Protein AF-A0A816Z1I0-F1 (afdb_monomer_lite)

Structure (mmCIF, N/CA/C/O backbone):
data_AF-A0A816Z1I0-F1
#
_entry.id   AF-A0A816Z1I0-F1
#
loop_
_atom_site.group_PDB
_atom_site.id
_atom_site.type_symbol
_atom_site.label_atom_id
_atom_site.label_alt_id
_atom_site.label_comp_id
_atom_site.label_asym_id
_atom_site.label_entity_id
_atom_site.label_seq_id
_atom_site.pdbx_PDB_ins_code
_atom_site.Cartn_x
_atom_site.Cartn_y
_atom_site.Cartn_z
_atom_site.occupancy
_atom_site.B_iso_or_equiv
_atom_site.auth_seq_id
_atom_site.auth_comp_id
_atom_site.auth_asym_id
_atom_site.auth_atom_id
_atom_site.pdbx_PDB_model_num
ATOM 1 N N . MET A 1 1 ? -0.146 -4.398 -38.525 1.00 37.84 1 MET A N 1
ATOM 2 C CA . MET A 1 1 ? -0.677 -3.177 -37.876 1.00 37.84 1 MET A CA 1
ATOM 3 C C . MET A 1 1 ? 0.081 -2.977 -36.572 1.00 37.84 1 MET A C 1
ATOM 5 O O . MET A 1 1 ? 0.429 -3.969 -35.947 1.00 37.84 1 MET A O 1
ATOM 9 N N . GLY A 1 2 ? 0.475 -1.737 -36.281 1.00 39.41 2 GLY A N 1
ATOM 10 C CA . GLY A 1 2 ? 1.645 -1.391 -35.467 1.00 39.41 2 GLY A CA 1
ATOM 11 C C . GLY A 1 2 ? 1.575 -1.777 -33.988 1.00 39.41 2 GLY A C 1
ATOM 12 O O . GLY A 1 2 ? 0.654 -1.400 -33.271 1.00 39.41 2 GLY A O 1
ATOM 13 N N . C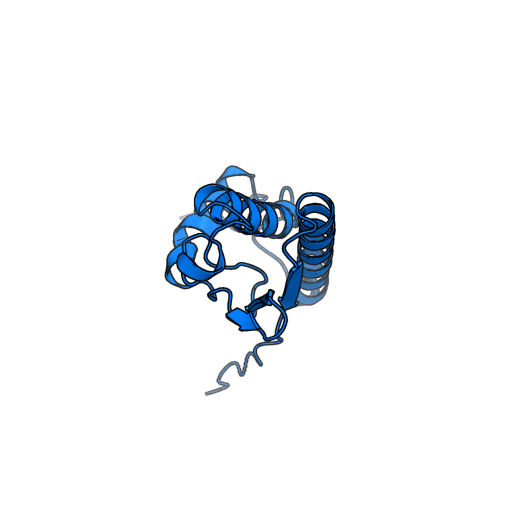YS A 1 3 ? 2.612 -2.487 -33.547 1.00 42.75 3 CYS A N 1
ATOM 14 C CA . CYS A 1 3 ? 2.907 -2.813 -32.158 1.00 42.75 3 CYS A CA 1
ATOM 15 C C . CYS A 1 3 ? 3.524 -1.573 -31.479 1.00 42.75 3 CYS A C 1
ATOM 17 O O . CYS A 1 3 ? 4.734 -1.375 -31.522 1.00 42.75 3 CYS A O 1
ATOM 19 N N . GLY A 1 4 ? 2.680 -0.676 -30.957 1.00 46.97 4 GLY A N 1
ATOM 20 C CA . GLY A 1 4 ? 3.095 0.629 -30.412 1.00 46.97 4 GLY A CA 1
ATOM 21 C C . GLY A 1 4 ? 3.014 0.772 -28.888 1.00 46.97 4 GLY A C 1
ATOM 22 O O . GLY A 1 4 ? 3.281 1.849 -28.370 1.00 46.97 4 GLY A O 1
ATOM 23 N N . VAL A 1 5 ? 2.636 -0.276 -28.152 1.00 55.06 5 VAL A N 1
ATOM 24 C CA . VAL A 1 5 ? 2.225 -0.146 -26.736 1.00 55.06 5 VAL A CA 1
ATOM 25 C C . VAL A 1 5 ? 3.399 -0.234 -25.743 1.00 55.06 5 VAL A C 1
ATOM 27 O O . VAL A 1 5 ? 3.252 0.077 -24.566 1.00 55.06 5 VAL A O 1
ATOM 30 N N . LEU A 1 6 ? 4.590 -0.641 -26.194 1.00 57.09 6 LEU A N 1
ATOM 31 C CA . LEU A 1 6 ? 5.701 -0.987 -25.294 1.00 57.09 6 LEU A CA 1
ATOM 32 C C . LEU A 1 6 ? 6.554 0.210 -24.839 1.00 57.09 6 LEU A C 1
ATOM 34 O O . LEU A 1 6 ? 7.246 0.103 -23.829 1.00 57.09 6 LEU A O 1
ATOM 38 N N . PHE A 1 7 ? 6.484 1.354 -25.526 1.00 65.12 7 PHE A N 1
ATOM 39 C CA . PHE A 1 7 ? 7.349 2.513 -25.245 1.00 65.12 7 PHE A CA 1
ATOM 40 C C . PHE A 1 7 ? 6.633 3.696 -24.587 1.00 65.12 7 PHE A C 1
ATOM 42 O O . PHE A 1 7 ? 7.278 4.683 -24.242 1.00 65.12 7 PHE A O 1
ATOM 4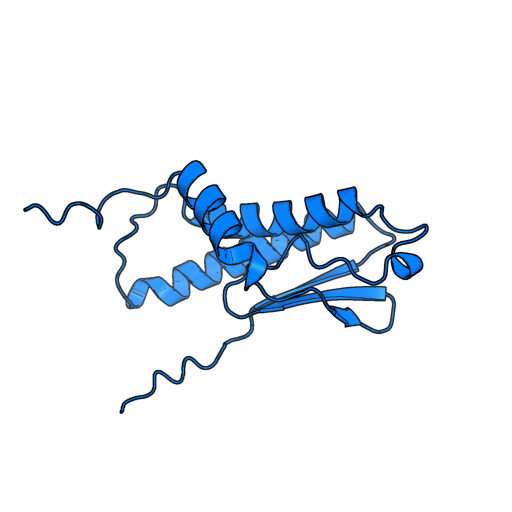9 N N . THR A 1 8 ? 5.316 3.622 -24.387 1.00 79.94 8 THR A N 1
ATOM 50 C CA . THR A 1 8 ? 4.587 4.677 -23.676 1.00 79.94 8 THR A CA 1
ATOM 51 C C . THR A 1 8 ? 4.890 4.600 -22.178 1.00 79.94 8 THR A C 1
ATOM 53 O O . THR A 1 8 ? 4.751 3.511 -21.605 1.00 79.94 8 THR A O 1
ATOM 56 N N . PRO A 1 9 ? 5.300 5.705 -21.531 1.00 85.12 9 PRO A N 1
ATOM 57 C CA . PRO A 1 9 ? 5.486 5.731 -20.089 1.00 85.12 9 PRO A CA 1
ATOM 58 C C . PRO A 1 9 ? 4.144 5.608 -19.360 1.00 85.12 9 PRO A C 1
ATOM 60 O O . PRO A 1 9 ? 3.107 5.997 -19.902 1.00 85.12 9 PRO A O 1
ATOM 63 N N . TYR A 1 10 ? 4.154 5.089 -18.132 1.00 85.19 10 TYR A N 1
ATOM 64 C CA . TYR A 1 10 ? 2.967 5.133 -17.278 1.00 85.19 10 TYR A CA 1
ATOM 65 C C . TYR A 1 10 ? 2.588 6.579 -16.966 1.00 85.19 10 TYR A C 1
ATOM 67 O O . TYR A 1 10 ? 3.429 7.390 -16.561 1.00 85.19 10 TYR A O 1
ATOM 75 N N . THR A 1 11 ? 1.302 6.879 -17.113 1.00 88.31 11 THR A N 1
ATOM 76 C CA . THR A 1 11 ? 0.679 8.087 -16.575 1.00 88.31 11 THR A CA 1
ATOM 77 C C . THR A 1 11 ? -0.007 7.781 -15.248 1.00 88.31 11 THR A C 1
ATOM 79 O O . THR A 1 11 ? -0.246 6.624 -14.907 1.00 88.31 11 THR A O 1
ATOM 82 N N . GLN A 1 12 ? -0.373 8.825 -14.506 1.00 88.38 12 GLN A N 1
ATOM 83 C CA . GLN A 1 12 ? -1.178 8.667 -13.296 1.00 88.38 12 GLN A CA 1
ATOM 84 C C . GLN A 1 12 ? -2.501 7.934 -13.582 1.00 88.38 12 GLN A C 1
ATOM 86 O O . GLN A 1 12 ? -2.846 6.991 -12.878 1.00 88.38 12 GLN A O 1
ATOM 91 N N . GLN A 1 13 ? -3.186 8.312 -14.667 1.00 89.06 13 GLN A N 1
ATOM 92 C CA . GLN A 1 13 ? -4.455 7.703 -15.071 1.00 89.06 13 GLN A CA 1
ATOM 93 C C . GLN A 1 13 ? -4.315 6.202 -15.353 1.00 89.06 13 GLN A C 1
ATOM 95 O O . GLN A 1 13 ? -5.230 5.434 -15.067 1.00 89.06 13 GLN A O 1
ATOM 100 N N . ASP A 1 14 ? -3.180 5.777 -15.910 1.00 86.25 14 ASP A N 1
ATOM 101 C CA . ASP A 1 14 ? -2.924 4.362 -16.183 1.00 86.25 14 ASP A CA 1
ATOM 102 C C . ASP A 1 14 ? -2.839 3.549 -14.898 1.00 86.25 14 ASP A C 1
ATOM 104 O O . ASP A 1 14 ? -3.461 2.495 -14.794 1.00 86.25 14 ASP A O 1
ATOM 108 N N . ILE A 1 15 ? -2.115 4.070 -13.909 1.00 85.12 15 ILE A N 1
ATOM 109 C CA . ILE A 1 15 ? -1.970 3.426 -12.606 1.00 85.12 15 ILE A CA 1
ATOM 110 C C . ILE A 1 15 ? -3.318 3.359 -11.883 1.00 85.12 15 ILE A C 1
ATOM 112 O O . ILE A 1 15 ? -3.682 2.300 -11.373 1.00 85.12 15 ILE A O 1
ATOM 116 N N . ASP A 1 16 ? -4.085 4.451 -11.887 1.00 87.31 16 ASP A N 1
ATOM 117 C CA . ASP A 1 16 ? -5.415 4.489 -11.270 1.00 87.31 16 ASP A CA 1
ATOM 118 C C . ASP A 1 16 ? -6.360 3.459 -11.916 1.00 87.31 16 ASP A C 1
ATOM 120 O O . ASP A 1 16 ? -7.056 2.714 -11.219 1.00 87.31 16 ASP A O 1
ATOM 124 N N . ASN A 1 17 ? -6.338 3.351 -13.249 1.00 86.81 17 ASN A N 1
ATOM 125 C CA . ASN A 1 17 ? -7.127 2.363 -13.987 1.00 86.81 17 ASN A CA 1
ATOM 126 C C . ASN A 1 17 ? -6.696 0.923 -13.672 1.00 86.81 17 ASN A C 1
ATOM 128 O O . ASN A 1 17 ? -7.545 0.044 -13.526 1.00 86.81 17 ASN A O 1
ATOM 132 N N . GLU A 1 18 ? -5.392 0.670 -13.566 1.00 84.06 18 GLU A N 1
ATOM 133 C CA . GLU A 1 18 ? -4.847 -0.652 -13.254 1.00 84.06 18 GLU A CA 1
ATOM 134 C C . GLU A 1 18 ? -5.204 -1.101 -11.834 1.00 84.06 18 GLU A C 1
ATOM 136 O O . GLU A 1 18 ? -5.676 -2.226 -11.647 1.00 84.06 18 GLU A O 1
ATOM 141 N N . ILE A 1 19 ? -5.068 -0.216 -10.842 1.00 82.50 19 ILE A N 1
ATOM 142 C CA . ILE A 1 19 ? -5.486 -0.485 -9.458 1.00 82.50 19 ILE A CA 1
ATOM 143 C C . ILE A 1 19 ? -6.989 -0.784 -9.417 1.00 82.50 19 ILE A C 1
ATOM 145 O O . ILE A 1 19 ? -7.404 -1.789 -8.830 1.00 82.50 19 ILE A O 1
ATOM 149 N N . ALA A 1 20 ? -7.813 0.038 -10.075 1.00 83.44 20 ALA A N 1
ATOM 150 C CA . ALA A 1 20 ? -9.262 -0.152 -10.116 1.00 83.44 20 ALA A CA 1
ATOM 151 C C . ALA A 1 20 ? -9.658 -1.484 -10.778 1.00 83.44 20 ALA A C 1
ATOM 153 O O . ALA A 1 20 ? -10.497 -2.215 -10.249 1.00 83.44 20 ALA A O 1
ATOM 154 N N . ALA A 1 21 ? -9.019 -1.843 -11.895 1.00 82.75 21 ALA A N 1
ATOM 155 C CA . ALA A 1 21 ? -9.277 -3.095 -12.606 1.00 82.75 21 ALA A CA 1
ATOM 156 C C . ALA A 1 21 ? -8.878 -4.336 -11.790 1.00 82.75 21 ALA A C 1
ATOM 158 O O . ALA A 1 21 ? -9.548 -5.370 -11.861 1.00 82.75 21 ALA A O 1
ATOM 159 N N . MET A 1 22 ? -7.803 -4.246 -11.003 1.00 81.56 22 MET A N 1
ATOM 160 C CA . MET A 1 22 ? -7.321 -5.352 -10.173 1.00 81.56 22 MET A CA 1
ATOM 161 C C . MET A 1 22 ? -8.045 -5.458 -8.830 1.00 81.56 22 MET A C 1
ATOM 163 O O . MET A 1 22 ? -8.069 -6.546 -8.260 1.00 81.56 22 MET A O 1
ATOM 167 N N . THR A 1 23 ? -8.662 -4.372 -8.346 1.00 80.50 23 THR A N 1
ATOM 168 C CA . THR A 1 23 ? -9.246 -4.235 -6.997 1.00 80.50 23 THR A CA 1
ATOM 169 C C . THR A 1 23 ? -10.016 -5.467 -6.497 1.00 80.50 23 THR A C 1
ATOM 171 O O . THR A 1 23 ? -9.712 -5.923 -5.394 1.00 80.50 23 THR A O 1
ATOM 174 N N . PRO A 1 24 ? -10.942 -6.082 -7.265 1.00 76.38 24 PRO A N 1
ATOM 175 C CA . PRO A 1 24 ? -11.699 -7.250 -6.795 1.00 76.38 24 PRO A CA 1
ATOM 176 C C . PRO A 1 24 ? -10.849 -8.500 -6.518 1.00 76.38 24 PRO A C 1
ATOM 178 O O . PRO A 1 24 ? -11.309 -9.415 -5.842 1.00 76.38 24 PRO A O 1
ATOM 181 N N . ARG A 1 25 ? -9.637 -8.562 -7.077 1.00 79.31 25 ARG A N 1
ATOM 182 C CA . ARG A 1 25 ? -8.696 -9.687 -6.982 1.00 79.31 25 ARG A CA 1
ATOM 183 C C . ARG A 1 25 ? -7.498 -9.373 -6.088 1.00 79.31 25 ARG A C 1
ATOM 185 O O . ARG A 1 25 ? -6.625 -10.223 -5.938 1.00 79.31 25 ARG A O 1
ATOM 192 N N . LEU A 1 26 ? -7.421 -8.158 -5.543 1.00 84.19 26 LEU A N 1
ATOM 193 C CA . LEU A 1 26 ? -6.316 -7.779 -4.680 1.00 84.19 26 LEU A CA 1
ATOM 194 C C . LEU A 1 26 ? -6.431 -8.476 -3.316 1.00 84.19 26 LEU A C 1
ATOM 196 O O . LEU A 1 26 ? -7.545 -8.693 -2.826 1.00 84.19 26 LEU A O 1
ATOM 200 N N . PRO A 1 27 ? -5.291 -8.788 -2.680 1.00 83.31 27 PRO A N 1
ATOM 201 C CA . PRO A 1 27 ? -5.248 -9.294 -1.317 1.00 83.31 27 PRO A CA 1
ATOM 202 C C . PRO A 1 27 ? -6.028 -8.401 -0.351 1.00 83.31 27 PRO A C 1
ATOM 204 O O . PRO A 1 27 ? -5.981 -7.170 -0.437 1.00 83.31 27 PRO A O 1
ATOM 207 N N . VAL A 1 28 ? -6.744 -9.036 0.570 1.00 87.38 28 VAL A N 1
ATOM 208 C CA . VAL A 1 28 ? -7.508 -8.360 1.621 1.00 87.38 28 VAL A CA 1
ATOM 209 C C . VAL A 1 28 ? -6.624 -8.093 2.833 1.00 87.38 28 VAL A C 1
ATOM 211 O O . VAL A 1 28 ? -5.717 -8.872 3.131 1.00 87.38 28 VAL A O 1
ATOM 214 N N . ALA A 1 29 ? -6.895 -7.014 3.563 1.00 85.88 29 ALA A N 1
ATOM 215 C CA . ALA A 1 29 ? -6.224 -6.792 4.836 1.00 85.88 29 ALA A CA 1
ATOM 216 C C . ALA A 1 29 ? -6.656 -7.843 5.867 1.00 85.88 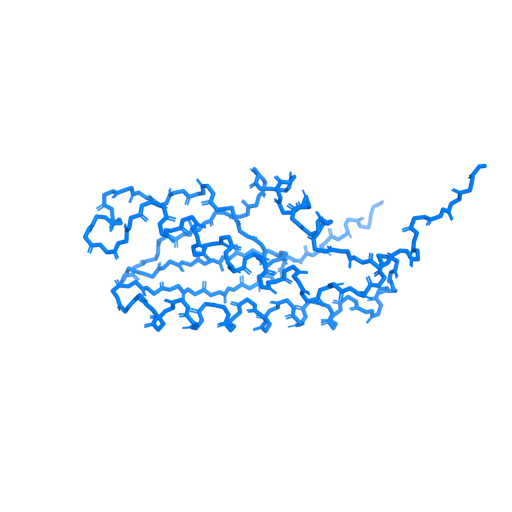29 ALA A C 1
ATOM 218 O O . ALA A 1 29 ? -7.821 -8.244 5.921 1.00 85.88 29 ALA A O 1
ATOM 219 N N . VAL A 1 30 ? -5.730 -8.237 6.737 1.00 87.25 30 VAL A N 1
ATOM 220 C CA . VAL A 1 30 ? -5.986 -9.189 7.822 1.00 87.25 30 VAL A CA 1
ATOM 221 C C . VAL A 1 30 ? -5.822 -8.488 9.161 1.00 87.25 30 VAL A C 1
ATOM 223 O O . VAL A 1 30 ? -4.826 -7.809 9.404 1.00 87.25 30 VAL A O 1
ATOM 226 N N . LEU A 1 31 ? -6.786 -8.674 10.060 1.00 85.50 31 LEU A N 1
ATOM 227 C CA . LEU A 1 31 ? -6.665 -8.201 11.432 1.00 85.50 31 LEU A CA 1
ATOM 228 C C . LEU A 1 31 ? -5.841 -9.194 12.259 1.00 85.50 31 LEU A C 1
ATOM 230 O O . LEU A 1 31 ? -6.249 -10.336 12.466 1.00 85.50 31 LEU A O 1
ATOM 234 N N . MET A 1 32 ? -4.693 -8.749 12.758 1.00 84.50 32 MET A N 1
ATOM 235 C CA . MET A 1 32 ? -3.857 -9.508 13.683 1.00 84.50 32 MET A CA 1
ATOM 236 C C . MET A 1 32 ? -4.175 -9.171 15.146 1.00 84.50 32 MET A C 1
ATOM 238 O O . MET A 1 32 ? -4.722 -8.111 15.475 1.00 84.50 32 MET A O 1
ATOM 242 N N . ASN A 1 33 ? -3.756 -10.065 16.046 1.00 77.00 33 ASN A N 1
ATOM 243 C CA . ASN A 1 33 ? -3.780 -9.825 17.488 1.00 77.00 33 ASN A CA 1
ATOM 244 C C . ASN A 1 33 ? -3.100 -8.493 17.843 1.00 77.00 33 ASN A C 1
ATOM 246 O O . ASN A 1 33 ? -2.108 -8.101 17.233 1.00 77.00 33 ASN A O 1
ATOM 250 N N . GLY A 1 34 ? -3.644 -7.795 18.841 1.00 73.50 34 GLY A N 1
ATOM 251 C CA . GLY A 1 34 ? -3.153 -6.473 19.247 1.00 73.50 34 GLY A CA 1
ATOM 252 C C . GLY A 1 34 ? -3.696 -5.308 18.412 1.00 73.50 34 GLY A C 1
ATOM 253 O O . GLY A 1 34 ? -3.363 -4.161 18.690 1.00 73.50 34 GLY A O 1
ATOM 254 N N . GLY A 1 35 ? -4.577 -5.564 17.438 1.00 77.44 35 GLY A N 1
ATOM 255 C CA . GLY A 1 35 ? -5.211 -4.507 16.650 1.00 77.44 35 GLY A CA 1
ATOM 256 C C . GLY A 1 35 ? -4.334 -3.970 15.519 1.00 77.44 35 GLY A C 1
ATOM 257 O O . GLY A 1 35 ? -4.425 -2.788 15.184 1.00 77.44 35 GLY A O 1
ATOM 258 N N . ILE A 1 36 ? -3.488 -4.837 14.964 1.00 86.75 36 ILE A N 1
ATOM 259 C CA . ILE A 1 36 ? -2.626 -4.536 13.824 1.00 86.75 36 ILE A CA 1
ATOM 260 C C . ILE A 1 36 ? -3.345 -4.956 12.541 1.00 86.75 36 ILE A C 1
ATOM 262 O O . ILE A 1 36 ? -3.818 -6.086 12.428 1.00 86.75 36 ILE A O 1
ATOM 266 N N . ILE A 1 37 ? -3.408 -4.054 11.571 1.00 88.62 37 ILE A N 1
ATOM 267 C CA . ILE A 1 37 ? -3.920 -4.298 10.228 1.00 88.62 37 ILE A CA 1
ATOM 268 C C . ILE A 1 37 ? -2.747 -4.746 9.362 1.00 88.62 37 ILE A C 1
ATOM 270 O O . ILE A 1 37 ? -1.900 -3.940 8.979 1.00 88.62 37 ILE A O 1
ATOM 274 N N . LYS A 1 38 ? -2.687 -6.040 9.060 1.00 90.50 38 LYS A N 1
ATOM 275 C CA . LYS A 1 38 ? -1.666 -6.608 8.187 1.00 90.50 38 LYS A CA 1
ATOM 276 C C . LYS A 1 38 ? -2.091 -6.478 6.732 1.00 90.50 38 LYS A C 1
ATOM 278 O O . LYS A 1 38 ? -3.142 -6.988 6.344 1.00 90.50 38 LYS A O 1
ATOM 283 N N . LEU A 1 39 ? -1.249 -5.832 5.935 1.00 89.81 39 LEU A N 1
ATOM 284 C CA . LEU A 1 39 ? -1.350 -5.778 4.484 1.00 89.81 39 LEU A CA 1
ATOM 285 C C . LEU A 1 39 ? -0.275 -6.698 3.903 1.00 89.81 39 LEU A C 1
ATOM 287 O O . LEU A 1 39 ? 0.913 -6.376 3.944 1.00 89.81 39 LEU A O 1
ATOM 291 N N . GLU A 1 40 ? -0.689 -7.866 3.413 1.00 87.62 40 GLU A N 1
ATOM 292 C CA . GLU A 1 40 ? 0.210 -8.894 2.883 1.00 87.62 40 GLU A CA 1
ATOM 293 C C . GLU A 1 40 ? -0.189 -9.301 1.463 1.00 87.62 40 GLU A C 1
ATOM 295 O O . GLU A 1 40 ? -1.359 -9.574 1.204 1.00 87.62 40 GLU A O 1
ATOM 300 N N . GLY A 1 41 ? 0.765 -9.318 0.528 1.00 80.44 41 GLY A N 1
ATOM 301 C CA . GLY A 1 41 ? 0.468 -9.666 -0.861 1.00 80.44 41 GLY A CA 1
ATOM 302 C C . GLY A 1 41 ? 1.649 -9.558 -1.818 1.00 80.44 41 GLY A C 1
ATOM 303 O O . GLY A 1 41 ? 2.585 -8.800 -1.577 1.00 80.44 41 GLY A O 1
ATOM 304 N N . ALA A 1 42 ? 1.586 -10.275 -2.942 1.00 71.88 42 ALA A N 1
ATOM 305 C CA . ALA A 1 42 ? 2.720 -10.418 -3.855 1.00 71.88 42 ALA A CA 1
ATOM 306 C C . ALA A 1 42 ? 3.058 -9.182 -4.691 1.00 71.88 42 ALA A C 1
ATOM 308 O O . ALA A 1 42 ? 4.217 -8.948 -5.025 1.00 71.88 42 ALA A O 1
ATOM 309 N N . ASN A 1 43 ? 2.055 -8.368 -5.026 1.00 75.56 43 ASN A N 1
ATOM 310 C CA . ASN A 1 43 ? 2.218 -7.244 -5.953 1.00 75.56 43 ASN A CA 1
ATOM 311 C C . ASN A 1 43 ? 2.324 -5.875 -5.267 1.00 75.56 43 ASN A C 1
ATOM 313 O O . ASN A 1 43 ? 2.537 -4.875 -5.957 1.00 75.56 43 ASN A O 1
ATOM 317 N N . GLY A 1 44 ? 2.191 -5.837 -3.935 1.00 78.25 44 GLY A N 1
ATOM 318 C CA . GLY A 1 44 ? 2.236 -4.609 -3.133 1.00 78.25 44 GLY A CA 1
ATOM 319 C C . GLY A 1 44 ? 0.975 -3.737 -3.196 1.00 78.25 44 GLY A C 1
ATOM 320 O O . GLY A 1 44 ? 0.982 -2.613 -2.698 1.00 78.25 44 GLY A O 1
ATOM 321 N N . PHE A 1 45 ? -0.093 -4.248 -3.810 1.00 87.38 45 PHE A N 1
ATOM 322 C CA . PHE A 1 45 ? -1.408 -3.615 -3.866 1.00 87.38 45 PHE A CA 1
ATOM 323 C C . PHE A 1 45 ? -2.406 -4.420 -3.035 1.00 87.38 45 PHE A C 1
ATOM 325 O O . PHE A 1 45 ? -2.338 -5.650 -3.014 1.00 87.38 45 PHE A O 1
ATOM 332 N N . PHE A 1 46 ? -3.355 -3.735 -2.405 1.00 89.75 46 PHE A N 1
ATOM 333 C CA . PHE A 1 46 ? -4.358 -4.337 -1.523 1.00 89.75 46 PHE A CA 1
ATOM 334 C C . PHE A 1 46 ? -5.755 -3.866 -1.891 1.00 89.75 46 PHE A C 1
ATOM 336 O O . PHE A 1 46 ? -5.925 -2.790 -2.457 1.00 89.75 46 PHE A O 1
ATOM 343 N N . ASN A 1 47 ? -6.772 -4.661 -1.583 1.00 87.81 47 ASN A N 1
ATOM 344 C CA . ASN A 1 47 ? -8.145 -4.312 -1.906 1.00 87.81 47 ASN A CA 1
ATOM 345 C C . ASN A 1 47 ? -8.640 -3.201 -0.961 1.00 87.81 47 ASN A C 1
ATOM 347 O O . ASN A 1 47 ? -8.860 -3.487 0.217 1.00 87.81 47 ASN A O 1
ATOM 351 N N . PRO A 1 48 ? -8.876 -1.960 -1.437 1.00 85.38 48 PRO A N 1
ATOM 352 C CA . PRO A 1 48 ? -9.415 -0.912 -0.579 1.00 85.38 48 PRO A CA 1
ATOM 353 C C . PRO A 1 48 ? -10.784 -1.304 -0.027 1.00 85.38 48 PRO A C 1
ATOM 355 O O . PRO A 1 48 ? -11.076 -1.028 1.125 1.00 85.38 48 PRO A O 1
ATOM 358 N N . ASN A 1 49 ? -11.592 -2.052 -0.777 1.00 83.19 49 ASN A N 1
ATOM 359 C CA . ASN A 1 49 ? -12.933 -2.447 -0.354 1.00 83.19 49 ASN A CA 1
ATOM 360 C C . ASN A 1 49 ? -12.956 -3.609 0.651 1.00 83.19 49 ASN A C 1
ATOM 362 O O . ASN A 1 49 ? -14.047 -4.012 1.061 1.00 83.19 49 ASN A O 1
ATOM 366 N N . SER A 1 50 ? -11.804 -4.160 1.064 1.00 77.12 50 SER A N 1
ATOM 367 C CA . SER A 1 50 ? -11.765 -5.240 2.054 1.00 77.12 50 SER A CA 1
ATOM 368 C C . SER A 1 50 ? -11.994 -4.706 3.465 1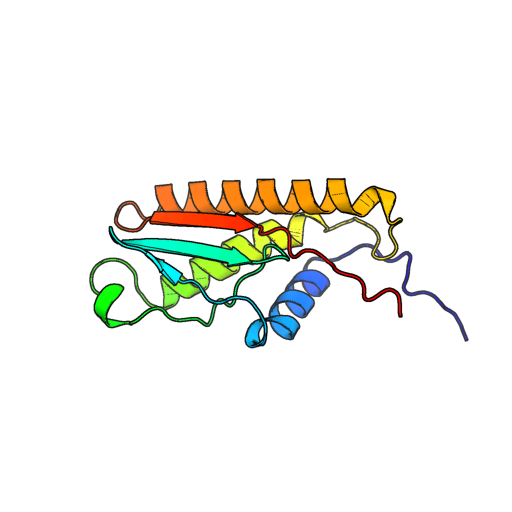.00 77.12 50 SER A C 1
ATOM 370 O O . SER A 1 50 ? -11.084 -4.660 4.284 1.00 77.12 50 SER A O 1
ATOM 372 N N . LEU A 1 51 ? -13.210 -4.257 3.759 1.00 68.31 51 LEU A N 1
ATOM 373 C CA . LEU A 1 51 ? -13.558 -3.826 5.106 1.00 68.31 51 LEU A CA 1
ATOM 374 C C . LEU A 1 51 ? -13.251 -4.951 6.101 1.00 68.31 51 LEU A C 1
ATOM 376 O O . LEU A 1 51 ? -13.841 -6.031 6.039 1.00 68.31 51 LEU A O 1
ATOM 380 N N . LEU A 1 52 ? -12.341 -4.672 7.036 1.00 71.75 52 LEU A N 1
ATOM 381 C CA . LEU A 1 52 ? -12.267 -5.427 8.281 1.00 71.75 52 LEU A CA 1
ATOM 382 C C . LEU A 1 52 ? -13.614 -5.311 9.003 1.00 71.75 52 LEU A C 1
ATOM 384 O O . LEU A 1 52 ? -14.359 -4.358 8.759 1.00 71.75 52 LEU A O 1
ATOM 388 N N . ASP A 1 53 ? -13.914 -6.260 9.894 1.00 72.00 53 ASP A N 1
ATOM 389 C CA . ASP A 1 53 ? -15.153 -6.254 10.677 1.00 72.00 53 ASP A CA 1
ATOM 390 C C . ASP A 1 53 ? -15.456 -4.826 11.193 1.00 72.00 53 ASP A C 1
ATOM 392 O O . ASP A 1 53 ? -14.668 -4.277 11.978 1.00 72.00 53 ASP A O 1
ATOM 396 N N . PRO A 1 54 ? -16.567 -4.195 10.755 1.00 70.44 54 PRO A N 1
ATOM 397 C CA . PRO A 1 54 ? -16.895 -2.819 11.120 1.00 70.44 54 PRO A CA 1
ATOM 398 C C . PRO A 1 54 ? -16.964 -2.594 12.634 1.00 70.44 54 PRO A C 1
ATOM 400 O O . PRO A 1 54 ? -16.757 -1.475 13.109 1.00 70.44 54 PRO A O 1
ATOM 403 N N . SER A 1 55 ? -17.244 -3.649 13.406 1.00 75.00 55 SER A N 1
ATOM 404 C CA . SER A 1 55 ? -17.269 -3.591 14.865 1.00 75.00 55 SER A CA 1
ATOM 405 C C . SER A 1 55 ? -15.887 -3.343 15.475 1.00 75.00 55 SER A C 1
ATOM 407 O O . SER A 1 55 ? -15.801 -2.661 16.496 1.00 75.00 55 SER A O 1
ATOM 409 N N . TRP A 1 56 ? -14.810 -3.807 14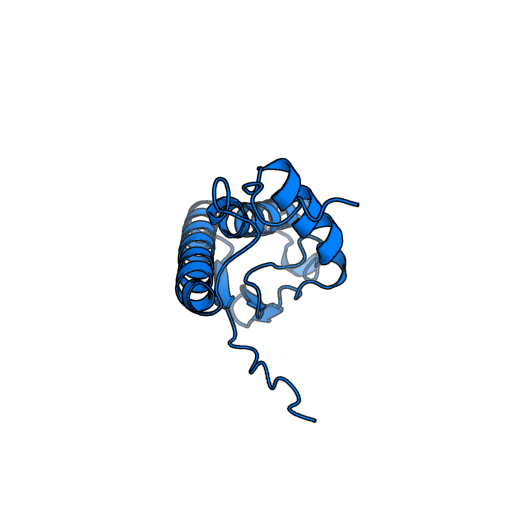.833 1.00 76.88 56 TRP A N 1
ATOM 410 C CA . TRP A 1 56 ? -13.435 -3.578 15.280 1.00 76.88 56 TRP A CA 1
ATOM 411 C C . TRP A 1 56 ? -12.941 -2.165 14.956 1.00 76.88 56 TRP A C 1
ATOM 413 O O . TRP A 1 56 ? -12.238 -1.546 15.756 1.00 76.88 56 TRP A O 1
ATOM 423 N N . LEU A 1 57 ? -13.334 -1.641 13.791 1.00 74.31 57 LEU A N 1
ATOM 424 C CA . LEU A 1 57 ? -13.013 -0.271 13.380 1.00 74.31 57 LEU A CA 1
ATOM 425 C C . LEU A 1 57 ? -13.697 0.776 14.269 1.00 74.31 57 LEU A C 1
ATOM 427 O O . LEU A 1 57 ? -13.219 1.906 14.394 1.00 74.31 57 LEU A O 1
ATOM 431 N N . LYS A 1 58 ? -14.801 0.396 14.921 1.00 72.06 58 LYS A N 1
ATOM 432 C CA . LYS A 1 58 ? -15.585 1.261 15.800 1.00 72.06 58 LYS A CA 1
ATOM 433 C C . LYS A 1 58 ? -14.674 1.942 16.830 1.00 72.06 58 LYS A C 1
ATOM 435 O O . LYS A 1 58 ? -13.925 1.289 17.547 1.00 72.06 58 LYS A O 1
ATOM 440 N N . VAL A 1 59 ? -14.765 3.273 16.911 1.00 76.94 59 VAL A N 1
ATOM 441 C CA . VAL A 1 59 ? -13.965 4.155 17.795 1.00 76.94 59 VAL A CA 1
ATOM 442 C C . VAL A 1 59 ? -12.503 4.375 17.354 1.00 76.94 59 VAL A C 1
ATOM 444 O O . VAL A 1 59 ? -11.875 5.312 17.835 1.00 76.94 59 VAL A O 1
ATOM 447 N N . LYS A 1 60 ? -11.961 3.593 16.409 1.00 81.69 60 LYS A N 1
ATOM 448 C CA . LYS A 1 60 ? -10.568 3.729 15.942 1.00 81.69 60 LYS A CA 1
ATOM 449 C C . LYS A 1 60 ? -10.431 4.441 14.601 1.00 81.69 60 LYS A C 1
ATOM 451 O O . LYS A 1 60 ? -9.534 5.260 14.435 1.00 81.69 60 LYS A O 1
ATOM 456 N N . MET A 1 61 ? -11.287 4.095 13.645 1.00 85.31 61 MET A N 1
ATOM 457 C CA . MET A 1 61 ? -11.239 4.597 12.274 1.00 85.31 61 MET A CA 1
ATOM 458 C C . MET A 1 61 ? -12.603 4.383 11.609 1.00 85.31 61 MET A C 1
ATOM 460 O O . MET A 1 61 ? -13.261 3.371 11.832 1.00 85.31 61 MET A O 1
ATOM 464 N N . THR A 1 62 ? -13.061 5.328 10.797 1.00 87.44 62 THR A N 1
ATOM 465 C CA . THR A 1 62 ? -14.282 5.142 9.997 1.00 87.44 62 THR A CA 1
ATOM 466 C C . THR A 1 62 ? -14.009 4.248 8.779 1.00 87.44 62 THR A C 1
ATOM 468 O O . THR A 1 62 ? -12.878 4.218 8.293 1.00 87.44 62 THR A O 1
ATOM 471 N N . PRO A 1 63 ? -15.027 3.566 8.219 1.00 85.12 63 PRO A N 1
ATOM 472 C CA . PRO A 1 63 ? -14.876 2.828 6.961 1.00 85.12 63 PRO A CA 1
ATOM 473 C C . PRO A 1 63 ? -14.259 3.666 5.834 1.00 85.12 63 PRO A C 1
ATOM 475 O O . PRO A 1 63 ? -13.377 3.195 5.127 1.00 85.12 63 PRO A O 1
ATOM 478 N N . GLN A 1 64 ? -14.658 4.935 5.723 1.00 87.81 64 GLN A N 1
ATOM 479 C CA . GLN A 1 64 ? -14.130 5.852 4.715 1.00 87.81 64 GLN A CA 1
ATOM 480 C C . GLN A 1 64 ? -12.633 6.136 4.905 1.00 87.81 64 GLN A C 1
ATOM 482 O O . GLN A 1 64 ? -11.870 6.065 3.949 1.00 87.81 64 GLN A O 1
ATOM 487 N N . GLN A 1 65 ? -12.192 6.389 6.139 1.00 88.56 65 GLN A N 1
ATOM 488 C CA . GLN A 1 65 ? -10.769 6.589 6.437 1.00 88.56 65 GLN A CA 1
ATOM 489 C C . GLN A 1 65 ? -9.939 5.332 6.161 1.00 88.56 65 GLN A C 1
ATOM 491 O O . GLN A 1 65 ? -8.796 5.433 5.727 1.00 88.56 65 GLN A O 1
ATOM 496 N N . TYR A 1 66 ? -10.513 4.150 6.392 1.00 89.69 66 TYR A N 1
ATOM 497 C CA . TYR A 1 66 ? -9.869 2.884 6.052 1.00 89.69 66 TYR A CA 1
ATOM 498 C C . TYR A 1 66 ? -9.686 2.740 4.534 1.00 89.69 66 TYR A C 1
ATOM 500 O O . TYR A 1 66 ? -8.593 2.406 4.073 1.00 89.69 66 TYR A O 1
ATOM 508 N N . TYR A 1 67 ? -10.723 3.063 3.758 1.00 89.38 67 TYR A N 1
ATOM 509 C CA . TYR A 1 67 ? -10.657 3.080 2.296 1.00 89.38 67 TYR A CA 1
ATOM 510 C C . TYR A 1 67 ? -9.595 4.044 1.779 1.00 89.38 67 TYR A C 1
ATOM 512 O O . TYR A 1 67 ? -8.755 3.657 0.970 1.00 89.38 67 TYR A O 1
ATOM 520 N N . GLU A 1 68 ? -9.587 5.269 2.296 1.00 90.62 68 GLU A N 1
ATOM 521 C CA . GLU A 1 68 ? -8.605 6.292 1.936 1.00 90.62 68 GLU A CA 1
ATOM 522 C C . GLU A 1 68 ? -7.178 5.880 2.316 1.00 90.62 68 GLU A C 1
ATOM 524 O O . GLU A 1 68 ? -6.245 6.155 1.564 1.00 90.62 68 GLU A O 1
ATOM 529 N N . ALA A 1 69 ? -6.993 5.183 3.441 1.00 91.44 69 ALA A N 1
ATOM 530 C CA . ALA A 1 69 ? -5.688 4.683 3.860 1.00 91.44 69 ALA A CA 1
ATOM 531 C C . ALA A 1 69 ? -5.137 3.632 2.883 1.00 91.44 69 ALA A C 1
ATOM 533 O O . ALA A 1 69 ? -3.992 3.743 2.445 1.00 91.44 69 ALA A O 1
ATOM 534 N N . ILE A 1 70 ? -5.938 2.632 2.502 1.00 91.38 70 ILE A N 1
ATOM 535 C CA . ILE A 1 70 ? -5.484 1.597 1.559 1.00 91.38 70 ILE A CA 1
ATOM 536 C C . ILE A 1 70 ? -5.294 2.168 0.153 1.00 91.38 70 ILE A C 1
ATOM 538 O O . ILE A 1 70 ? -4.296 1.862 -0.499 1.00 91.38 70 ILE A O 1
ATOM 542 N N . ASP A 1 71 ? -6.205 3.029 -0.301 1.00 91.69 71 ASP A N 1
ATOM 543 C CA . ASP A 1 71 ? -6.080 3.713 -1.589 1.00 91.69 71 ASP A CA 1
ATOM 544 C C . ASP A 1 71 ? -4.803 4.565 -1.653 1.00 91.69 71 ASP A C 1
ATOM 546 O O . ASP A 1 71 ? -4.056 4.500 -2.629 1.00 91.69 71 ASP A O 1
ATOM 550 N N . TYR A 1 72 ? -4.483 5.289 -0.576 1.00 92.94 72 TYR A N 1
ATOM 551 C CA . TYR A 1 72 ? -3.241 6.051 -0.473 1.00 92.94 72 TYR A CA 1
ATOM 552 C C . TYR A 1 72 ? -1.995 5.160 -0.581 1.00 92.94 72 TYR A C 1
ATOM 554 O O . TYR A 1 72 ? -1.079 5.491 -1.334 1.00 92.94 72 TYR A O 1
ATOM 562 N N . ILE A 1 73 ? -1.968 4.013 0.109 1.00 92.94 73 ILE A N 1
ATOM 563 C CA . ILE A 1 73 ? -0.859 3.047 0.012 1.00 92.94 73 ILE A CA 1
ATOM 564 C C . ILE A 1 73 ? -0.711 2.553 -1.427 1.00 92.94 73 ILE A C 1
ATOM 566 O O . ILE A 1 73 ? 0.387 2.603 -1.979 1.00 92.94 73 ILE A O 1
ATOM 570 N N . ASN A 1 74 ? -1.811 2.133 -2.057 1.00 91.81 74 ASN A N 1
ATOM 571 C CA . ASN A 1 74 ? -1.802 1.644 -3.434 1.00 91.81 74 ASN A CA 1
ATOM 572 C C . ASN A 1 74 ? -1.296 2.705 -4.415 1.00 91.81 74 ASN A C 1
ATOM 574 O O . ASN A 1 74 ? -0.476 2.397 -5.279 1.00 91.81 74 ASN A O 1
ATOM 578 N N . LYS A 1 75 ? -1.738 3.958 -4.268 1.00 91.62 75 LYS A N 1
ATOM 579 C CA . LYS A 1 75 ? -1.272 5.076 -5.098 1.00 91.62 75 LYS A CA 1
ATOM 580 C C . LYS A 1 75 ? 0.211 5.339 -4.903 1.00 91.62 75 LYS A C 1
ATOM 582 O O . LYS A 1 75 ? 0.928 5.439 -5.892 1.00 91.62 75 LYS A O 1
ATOM 587 N N . CYS A 1 76 ? 0.702 5.378 -3.664 1.00 92.44 76 CYS A N 1
ATOM 588 C CA . CYS A 1 76 ? 2.135 5.516 -3.397 1.00 92.44 76 CYS A CA 1
ATOM 589 C C . CYS A 1 76 ? 2.947 4.393 -4.054 1.00 92.44 76 CYS A C 1
ATOM 591 O O . CYS A 1 76 ? 3.952 4.681 -4.700 1.00 92.44 76 CYS A O 1
ATOM 593 N N . THR A 1 77 ? 2.487 3.144 -3.952 1.00 91.19 77 THR A N 1
ATOM 594 C CA . THR A 1 77 ? 3.114 1.984 -4.597 1.00 91.19 77 THR A CA 1
ATOM 595 C C . THR A 1 77 ? 3.091 2.087 -6.123 1.00 91.19 77 THR A C 1
ATOM 597 O O . THR A 1 77 ? 4.097 1.829 -6.773 1.00 91.19 77 THR A O 1
ATOM 600 N N . GLY A 1 78 ? 1.959 2.450 -6.725 1.00 88.69 78 GLY A N 1
ATOM 601 C CA . GLY A 1 78 ? 1.813 2.484 -8.181 1.00 88.69 78 GLY A CA 1
ATOM 602 C C . GLY A 1 78 ? 2.496 3.688 -8.834 1.00 88.69 78 GLY A C 1
ATOM 603 O O . GLY A 1 78 ? 3.066 3.573 -9.920 1.00 88.69 78 GLY A O 1
ATOM 604 N N . TYR A 1 79 ? 2.498 4.844 -8.166 1.00 92.38 79 TYR A N 1
ATOM 605 C CA . TYR A 1 79 ? 3.042 6.087 -8.718 1.00 92.38 79 TYR A CA 1
ATOM 606 C C . TYR A 1 79 ? 4.566 6.069 -8.855 1.00 92.38 79 TYR A C 1
ATOM 608 O O . TYR A 1 79 ? 5.107 6.882 -9.603 1.00 92.38 79 TYR A O 1
ATOM 616 N N . THR A 1 80 ? 5.263 5.104 -8.242 1.00 89.81 80 THR A N 1
ATOM 617 C CA . THR A 1 80 ? 6.698 4.886 -8.491 1.00 89.81 80 THR A CA 1
ATOM 618 C C . THR A 1 80 ? 7.009 4.574 -9.955 1.00 89.81 80 THR A C 1
ATOM 620 O O . THR A 1 80 ? 8.164 4.667 -10.361 1.00 89.81 80 THR A O 1
ATOM 623 N N . PHE A 1 81 ? 6.006 4.177 -10.746 1.00 86.88 81 PHE A N 1
ATOM 624 C CA . PHE A 1 81 ? 6.166 3.860 -12.163 1.00 86.88 81 PHE A CA 1
ATOM 625 C C . PHE A 1 81 ? 5.840 4.999 -13.111 1.00 86.88 81 PHE A C 1
ATOM 627 O O . PHE A 1 81 ? 6.120 4.861 -14.300 1.00 86.88 81 PHE A O 1
ATOM 634 N N . ILE A 1 82 ? 5.296 6.119 -12.629 1.00 88.44 82 ILE A N 1
ATOM 635 C CA . ILE A 1 82 ? 4.997 7.263 -13.494 1.00 88.44 82 ILE A CA 1
ATOM 636 C C . ILE A 1 82 ? 6.282 7.713 -14.199 1.00 88.44 82 ILE A C 1
ATOM 638 O O . ILE A 1 82 ? 7.326 7.894 -13.577 1.00 88.44 82 ILE A O 1
ATOM 642 N N . GLY A 1 83 ? 6.210 7.861 -15.522 1.00 85.38 83 GLY A N 1
ATOM 643 C CA . GLY A 1 83 ? 7.368 8.195 -16.355 1.00 85.38 83 GLY A CA 1
ATOM 644 C C . GLY A 1 83 ? 8.252 7.002 -16.748 1.00 85.38 83 GLY A C 1
ATOM 645 O O . GLY A 1 83 ? 9.070 7.143 -17.654 1.00 85.38 83 GLY A O 1
ATOM 646 N N . MET A 1 84 ? 8.072 5.819 -16.150 1.00 87.19 84 MET A N 1
ATOM 647 C CA . MET A 1 84 ? 8.751 4.593 -16.580 1.00 87.19 84 MET A CA 1
ATOM 648 C C . MET A 1 84 ? 8.018 3.934 -17.747 1.00 87.19 84 MET A C 1
ATOM 650 O O . MET A 1 84 ? 6.789 3.914 -17.792 1.00 87.19 84 MET A O 1
ATOM 654 N N . THR A 1 85 ? 8.765 3.326 -18.667 1.00 84.81 85 THR A N 1
ATOM 655 C CA . THR A 1 85 ? 8.193 2.568 -19.786 1.00 84.81 85 THR A CA 1
ATOM 656 C C . THR A 1 85 ? 7.439 1.328 -19.305 1.00 84.81 85 THR A C 1
ATOM 658 O O . THR A 1 85 ? 7.837 0.667 -18.335 1.00 84.81 85 THR A O 1
ATOM 661 N N . ARG A 1 86 ? 6.349 1.005 -20.015 1.00 81.25 86 ARG A N 1
ATOM 662 C CA . ARG A 1 86 ? 5.561 -0.223 -19.814 1.00 81.25 86 ARG A CA 1
ATOM 663 C C . ARG A 1 86 ? 6.311 -1.477 -20.247 1.00 81.25 86 ARG A C 1
ATOM 665 O O . ARG A 1 86 ? 6.220 -2.497 -19.575 1.00 81.25 86 ARG A O 1
ATOM 672 N N . GLY A 1 87 ? 7.059 -1.399 -21.347 1.00 79.94 87 GLY A N 1
ATOM 673 C CA . GLY A 1 87 ? 8.019 -2.423 -21.734 1.00 79.94 87 GLY A CA 1
ATOM 674 C C . GLY A 1 87 ? 9.276 -2.289 -20.884 1.00 79.94 87 GLY A C 1
ATOM 675 O O . GLY A 1 87 ? 9.948 -1.256 -20.937 1.00 79.94 87 GLY A O 1
ATOM 676 N N . TYR A 1 88 ? 9.577 -3.318 -20.098 1.00 82.94 88 TYR A N 1
ATOM 677 C CA . TYR A 1 88 ? 10.796 -3.397 -19.304 1.00 82.94 88 TYR A CA 1
ATOM 678 C C . TYR A 1 88 ? 11.380 -4.804 -19.351 1.00 82.94 88 TYR A C 1
ATOM 680 O O . TYR A 1 88 ? 10.676 -5.797 -19.544 1.00 82.94 88 TYR A O 1
ATOM 688 N N . SER A 1 89 ? 12.697 -4.869 -19.215 1.00 85.00 89 SER A N 1
ATOM 689 C CA . SER A 1 89 ? 13.441 -6.122 -19.205 1.00 85.00 89 SER A CA 1
ATOM 690 C C . SER A 1 89 ? 13.199 -6.892 -17.900 1.00 85.00 89 SER A C 1
ATOM 692 O O . SER A 1 89 ? 13.012 -6.272 -16.848 1.00 85.00 89 SER A O 1
ATOM 694 N N . PRO A 1 90 ? 13.279 -8.235 -17.903 1.00 85.50 90 PRO A N 1
ATOM 695 C CA . PRO A 1 90 ? 13.215 -9.013 -16.666 1.00 85.50 90 PRO A CA 1
ATOM 696 C C . PRO A 1 90 ? 14.246 -8.579 -15.610 1.00 85.50 90 PRO A C 1
ATOM 698 O O . PRO A 1 90 ? 13.974 -8.648 -14.416 1.00 85.50 90 PRO A O 1
ATOM 701 N N . SER A 1 91 ? 15.398 -8.047 -16.034 1.00 86.94 91 SER A N 1
ATOM 702 C CA . SER A 1 91 ? 16.422 -7.481 -15.145 1.00 86.94 91 SER A CA 1
ATOM 703 C C . SER A 1 91 ? 15.975 -6.237 -14.368 1.00 86.94 91 SER A C 1
ATOM 705 O O . SER A 1 91 ? 16.559 -5.938 -13.331 1.00 86.94 91 SER A O 1
ATOM 707 N N . GLU A 1 92 ? 14.946 -5.515 -14.819 1.00 84.75 92 GLU A N 1
ATOM 708 C CA . GLU A 1 92 ? 14.391 -4.357 -14.101 1.00 84.75 92 GLU A CA 1
ATOM 709 C C . GLU A 1 92 ? 13.342 -4.749 -13.050 1.00 84.75 92 GLU A C 1
ATOM 711 O O . GLU A 1 92 ? 12.995 -3.921 -12.204 1.00 84.75 92 GLU A O 1
ATOM 716 N N . ILE A 1 93 ? 12.838 -5.992 -13.078 1.00 85.44 93 ILE A N 1
ATOM 717 C CA . ILE A 1 93 ? 11.807 -6.476 -12.146 1.00 85.44 93 ILE A CA 1
ATOM 718 C C . ILE A 1 93 ? 12.227 -6.268 -10.683 1.00 85.44 93 ILE A C 1
ATOM 720 O O . ILE A 1 93 ? 11.439 -5.665 -9.948 1.00 85.44 93 ILE A O 1
ATOM 724 N N . PRO A 1 94 ? 13.438 -6.673 -10.238 1.00 86.69 94 PRO A N 1
ATOM 725 C CA . PRO A 1 94 ? 13.810 -6.556 -8.829 1.00 86.69 94 PRO A CA 1
ATOM 726 C C . PRO A 1 94 ? 13.858 -5.102 -8.351 1.00 86.69 94 PRO A C 1
ATOM 728 O O . PRO A 1 94 ? 13.330 -4.779 -7.290 1.00 86.69 94 PRO A O 1
ATOM 731 N N . MET A 1 95 ? 14.416 -4.197 -9.163 1.00 89.38 95 MET A N 1
ATOM 732 C CA . MET A 1 95 ? 14.464 -2.765 -8.850 1.00 89.38 95 MET A CA 1
ATOM 733 C C . MET A 1 95 ? 13.049 -2.185 -8.726 1.00 89.38 95 MET A C 1
ATOM 735 O O . MET A 1 95 ? 12.733 -1.491 -7.762 1.00 89.38 95 MET A O 1
ATOM 739 N N . ARG A 1 96 ? 12.172 -2.489 -9.688 1.00 87.00 96 ARG A N 1
ATOM 740 C CA . ARG A 1 96 ? 10.783 -2.008 -9.699 1.00 87.00 96 ARG A CA 1
ATOM 741 C C . ARG A 1 96 ? 9.971 -2.559 -8.526 1.00 87.00 96 ARG A C 1
ATOM 743 O O . ARG A 1 96 ? 9.109 -1.858 -8.003 1.00 87.00 96 ARG A O 1
ATOM 750 N N . GLN A 1 97 ? 10.234 -3.792 -8.098 1.00 86.50 97 GLN A N 1
ATOM 751 C CA . GLN A 1 97 ? 9.652 -4.356 -6.878 1.00 86.50 97 GLN A CA 1
ATOM 752 C C . GLN A 1 97 ? 10.182 -3.647 -5.627 1.00 86.50 97 GLN A C 1
ATOM 754 O O . GLN A 1 97 ? 9.395 -3.259 -4.772 1.00 86.50 97 GLN A O 1
ATOM 759 N N . GLN A 1 98 ? 11.487 -3.395 -5.540 1.00 87.62 98 GLN A N 1
ATOM 760 C CA . GLN A 1 98 ? 12.076 -2.694 -4.399 1.00 87.62 98 GLN A CA 1
ATOM 761 C C . GLN A 1 98 ? 11.512 -1.275 -4.231 1.00 87.62 98 GLN A C 1
ATOM 763 O O . GLN A 1 98 ? 11.191 -0.881 -3.110 1.00 87.62 98 GLN A O 1
ATOM 768 N N . LEU A 1 99 ? 11.330 -0.534 -5.331 1.00 90.38 99 LEU A N 1
ATOM 769 C CA . LEU A 1 99 ? 10.697 0.791 -5.314 1.00 90.38 99 LEU A CA 1
ATOM 770 C C . LEU A 1 99 ? 9.272 0.730 -4.745 1.00 90.38 99 LEU A C 1
ATOM 772 O O . LEU A 1 99 ? 8.921 1.541 -3.889 1.00 90.38 99 LEU A O 1
ATOM 776 N N . ARG A 1 100 ? 8.485 -0.274 -5.155 1.00 88.62 100 ARG A N 1
ATOM 777 C CA . ARG A 1 100 ? 7.139 -0.523 -4.618 1.00 88.62 100 ARG A CA 1
ATOM 778 C C . ARG A 1 100 ? 7.153 -0.777 -3.116 1.00 88.62 100 ARG A C 1
ATOM 780 O O . ARG A 1 100 ? 6.399 -0.134 -2.393 1.00 88.62 100 ARG A O 1
ATOM 787 N N . VAL A 1 101 ? 8.016 -1.682 -2.643 1.00 88.88 101 VAL A N 1
ATOM 788 C CA . VAL A 1 101 ? 8.143 -1.985 -1.207 1.00 88.88 101 VAL A CA 1
ATOM 789 C C . VAL A 1 101 ? 8.459 -0.721 -0.419 1.00 88.88 101 VAL A C 1
ATOM 791 O O . VAL A 1 101 ? 7.789 -0.430 0.567 1.00 88.88 101 VAL A O 1
ATOM 794 N N . GLN A 1 102 ? 9.463 0.040 -0.856 1.00 91.06 102 GLN A N 1
ATOM 795 C CA . GLN A 1 102 ? 9.894 1.247 -0.155 1.00 91.06 102 GLN A CA 1
ATOM 796 C C . GLN A 1 102 ? 8.780 2.294 -0.091 1.00 91.06 102 GLN A C 1
ATOM 798 O O . GLN A 1 102 ? 8.529 2.848 0.980 1.00 91.06 102 GLN A O 1
ATOM 803 N N . ALA A 1 103 ? 8.078 2.525 -1.202 1.00 92.56 103 ALA A N 1
ATOM 804 C CA . ALA A 1 103 ? 6.963 3.464 -1.248 1.00 92.56 103 ALA A CA 1
ATOM 805 C C . ALA A 1 103 ? 5.787 3.015 -0.368 1.00 92.56 103 ALA A C 1
ATOM 807 O O . ALA A 1 103 ? 5.257 3.820 0.398 1.00 92.56 103 ALA A O 1
ATOM 808 N N . GLY A 1 104 ? 5.420 1.731 -0.413 1.00 92.38 104 GLY A N 1
ATOM 809 C CA . GLY A 1 104 ? 4.356 1.167 0.417 1.00 92.38 104 GLY A CA 1
ATOM 810 C C . GLY A 1 104 ? 4.673 1.221 1.915 1.00 92.38 104 GLY A C 1
ATOM 811 O O . GLY A 1 104 ? 3.831 1.631 2.715 1.00 92.38 104 GLY A O 1
ATOM 812 N N . MET A 1 105 ? 5.911 0.898 2.308 1.00 92.50 105 MET A N 1
ATOM 813 C CA . MET A 1 105 ? 6.366 1.012 3.699 1.00 92.50 105 MET A CA 1
ATOM 814 C C . MET A 1 105 ? 6.359 2.464 4.192 1.00 92.50 105 MET A C 1
ATOM 816 O O . MET A 1 105 ? 5.908 2.727 5.307 1.00 92.50 105 MET A O 1
ATOM 820 N N . ALA A 1 106 ? 6.814 3.411 3.366 1.00 94.38 106 ALA A N 1
ATOM 821 C CA . ALA A 1 106 ? 6.775 4.834 3.697 1.00 94.38 106 ALA A CA 1
ATOM 822 C C . ALA A 1 106 ? 5.332 5.351 3.838 1.00 94.38 106 ALA A C 1
ATOM 824 O O . ALA A 1 106 ? 5.031 6.102 4.766 1.00 94.38 106 ALA A O 1
ATOM 825 N N . ALA A 1 107 ? 4.420 4.909 2.964 1.00 94.88 107 ALA A N 1
ATOM 826 C CA . ALA A 1 107 ? 3.001 5.243 3.050 1.00 94.88 107 ALA A CA 1
ATOM 827 C C . ALA A 1 107 ? 2.366 4.726 4.348 1.00 94.88 107 ALA A C 1
ATOM 829 O O . ALA A 1 107 ? 1.655 5.468 5.027 1.00 94.88 107 ALA A O 1
ATOM 830 N N . VAL A 1 108 ? 2.677 3.485 4.735 1.00 93.69 108 VAL A N 1
ATOM 831 C CA . VAL A 1 108 ? 2.223 2.906 6.006 1.00 93.69 108 VAL A CA 1
ATOM 832 C C . VAL A 1 108 ? 2.763 3.676 7.209 1.00 93.69 108 VAL A C 1
ATOM 834 O O . VAL A 1 108 ? 1.996 3.953 8.130 1.00 93.69 108 VAL A O 1
ATOM 837 N N . ALA A 1 109 ? 4.037 4.078 7.202 1.00 94.12 109 ALA A N 1
ATOM 838 C CA . ALA A 1 109 ? 4.601 4.896 8.276 1.00 94.12 109 ALA A CA 1
ATOM 839 C C . ALA A 1 109 ? 3.826 6.217 8.444 1.00 94.12 109 ALA A C 1
ATOM 841 O O . ALA A 1 109 ? 3.383 6.533 9.547 1.00 94.12 109 ALA A O 1
ATOM 842 N N . MET A 1 110 ? 3.551 6.923 7.342 1.00 93.88 110 MET A N 1
ATOM 843 C CA . MET A 1 110 ? 2.770 8.166 7.363 1.00 93.88 110 MET A CA 1
ATOM 844 C C . MET A 1 110 ? 1.322 7.963 7.833 1.00 93.88 110 MET A C 1
ATOM 846 O O . MET A 1 110 ? 0.768 8.816 8.528 1.00 93.88 110 MET A O 1
ATOM 850 N N . ILE A 1 111 ? 0.678 6.852 7.463 1.00 92.62 111 ILE A N 1
ATOM 851 C CA . ILE A 1 111 ? -0.676 6.530 7.941 1.00 92.62 111 ILE A CA 1
ATOM 852 C C . ILE A 1 111 ? -0.670 6.261 9.443 1.00 92.62 111 ILE A C 1
ATOM 854 O O . ILE A 1 111 ? -1.551 6.764 10.142 1.00 92.62 111 ILE A O 1
ATOM 858 N N . ASN A 1 112 ? 0.310 5.502 9.934 1.00 92.44 112 ASN A N 1
ATOM 859 C CA . ASN A 1 112 ? 0.448 5.176 11.351 1.00 92.44 112 ASN A CA 1
ATOM 860 C C . ASN A 1 112 ? 0.689 6.430 12.200 1.00 92.44 112 ASN A C 1
ATOM 862 O O . ASN A 1 112 ? 0.094 6.564 13.266 1.00 92.44 112 ASN A O 1
ATOM 866 N N . GLU A 1 113 ? 1.489 7.379 11.711 1.00 91.38 113 GLU A N 1
ATOM 867 C CA . GLU A 1 113 ? 1.677 8.682 12.365 1.00 91.38 113 GLU A CA 1
ATOM 868 C C . GLU A 1 113 ? 0.370 9.482 12.453 1.00 91.38 113 GLU A C 1
ATOM 870 O O . GLU A 1 113 ? 0.073 10.084 13.484 1.00 91.38 113 GLU A O 1
ATOM 875 N N . LYS A 1 114 ? -0.445 9.463 11.391 1.00 87.88 114 LYS A N 1
ATOM 876 C CA . LYS A 1 114 ? -1.737 10.172 11.344 1.00 87.88 114 LYS A CA 1
ATOM 877 C C . LYS A 1 114 ? -2.840 9.492 12.156 1.00 87.88 114 LYS A C 1
ATOM 879 O O . LYS A 1 114 ? -3.812 10.151 12.516 1.00 87.88 114 LYS A O 1
ATOM 884 N N . ASN A 1 115 ? -2.715 8.194 12.427 1.00 85.38 115 ASN A N 1
ATOM 885 C CA . ASN A 1 115 ? -3.752 7.378 13.057 1.00 85.38 115 ASN A CA 1
ATOM 886 C C . ASN A 1 115 ? -3.180 6.558 14.226 1.00 85.38 115 ASN A C 1
ATOM 888 O O . ASN A 1 115 ? -3.182 5.334 14.160 1.00 85.38 115 ASN A O 1
ATOM 892 N N . PRO A 1 116 ? -2.745 7.185 15.334 1.00 82.12 116 PRO A N 1
ATOM 893 C CA . PRO A 1 116 ? -2.028 6.499 16.417 1.00 82.12 116 PRO A CA 1
ATOM 894 C C . PRO A 1 116 ? -2.832 5.389 17.124 1.00 82.12 116 PRO A C 1
ATOM 896 O O . PRO A 1 116 ? -2.264 4.556 17.825 1.00 82.12 116 PRO A O 1
ATOM 899 N N . SER A 1 117 ? -4.158 5.359 16.962 1.00 80.88 117 SER A N 1
ATOM 900 C CA . SER A 1 117 ? -5.042 4.319 17.516 1.00 80.88 117 SER A CA 1
ATOM 901 C C . SER A 1 117 ? -5.117 3.041 16.665 1.00 80.88 117 SER A C 1
ATOM 903 O O . SER A 1 117 ? -5.752 2.060 17.075 1.00 80.88 117 SER A O 1
ATOM 905 N N . VAL A 1 118 ? -4.494 3.055 15.484 1.00 83.75 118 VAL A N 1
ATOM 906 C CA . VAL A 1 118 ? -4.455 1.963 14.510 1.00 83.75 118 VAL A CA 1
ATOM 907 C C . VAL A 1 118 ? -3.012 1.755 14.063 1.00 83.75 118 VAL A C 1
ATOM 909 O O . VAL A 1 118 ? -2.249 2.702 13.924 1.00 83.75 118 VAL A O 1
ATOM 912 N N . HIS A 1 119 ? -2.630 0.506 13.826 1.00 89.06 119 HIS A N 1
ATOM 913 C CA . HIS A 1 119 ? -1.307 0.199 13.304 1.00 89.06 119 HIS A CA 1
ATOM 914 C C . HIS A 1 119 ? -1.431 -0.659 12.054 1.00 89.06 119 HIS A C 1
ATOM 916 O O . HIS A 1 119 ? -1.992 -1.748 12.111 1.00 89.06 119 HIS A O 1
ATOM 922 N N . PHE A 1 120 ? -0.912 -0.173 10.935 1.00 89.69 120 PHE A N 1
ATOM 923 C CA . PHE A 1 120 ? -0.777 -0.913 9.691 1.00 89.69 120 PHE A CA 1
ATOM 924 C C . PHE A 1 120 ? 0.627 -1.504 9.592 1.00 89.69 120 PHE A C 1
ATOM 926 O O . PHE A 1 120 ? 1.611 -0.848 9.941 1.00 89.69 120 PHE A O 1
ATOM 933 N N . THR A 1 121 ? 0.725 -2.718 9.061 1.00 90.62 121 THR A N 1
ATOM 934 C CA . THR A 1 121 ? 1.988 -3.317 8.625 1.00 90.62 121 THR A CA 1
ATOM 935 C C . THR A 1 121 ? 1.919 -3.621 7.137 1.00 90.62 121 THR A C 1
ATOM 937 O O . THR A 1 121 ? 0.875 -4.019 6.623 1.00 90.62 121 THR A O 1
ATOM 940 N N . TYR A 1 122 ? 3.035 -3.411 6.440 1.00 89.12 122 TYR A N 1
ATOM 941 C CA . TYR A 1 122 ? 3.174 -3.683 5.013 1.00 89.12 122 TYR A CA 1
ATOM 942 C C . TYR A 1 122 ? 4.147 -4.840 4.822 1.00 89.12 122 TYR A C 1
ATOM 944 O O . TYR A 1 122 ? 5.296 -4.759 5.260 1.00 89.12 122 TYR A O 1
ATOM 952 N N . GLN A 1 123 ? 3.709 -5.894 4.144 1.00 85.75 123 GLN A N 1
ATOM 953 C CA . GLN A 1 123 ? 4.551 -7.028 3.800 1.00 85.75 123 GLN A CA 1
ATOM 954 C C . GLN A 1 123 ? 4.293 -7.432 2.351 1.00 85.75 123 GLN A C 1
ATOM 956 O O . GLN A 1 123 ? 3.236 -7.961 2.015 1.00 85.75 123 GLN A O 1
ATOM 961 N N . GLN A 1 124 ? 5.281 -7.231 1.483 1.00 78.44 124 GLN A N 1
ATOM 962 C CA . GLN A 1 124 ? 5.242 -7.873 0.177 1.00 78.44 124 GLN A CA 1
ATOM 963 C C . GLN A 1 124 ? 5.719 -9.313 0.350 1.00 78.44 124 GLN A C 1
ATOM 965 O O . GLN A 1 124 ? 6.859 -9.544 0.758 1.00 78.44 124 GLN A O 1
ATOM 970 N N . THR A 1 125 ? 4.848 -10.284 0.098 1.00 71.00 125 THR A N 1
ATOM 971 C CA . THR A 1 125 ? 5.279 -11.680 0.038 1.00 71.00 125 THR A CA 1
ATOM 972 C C . THR A 1 125 ? 5.988 -11.900 -1.286 1.00 71.00 125 THR A C 1
ATOM 974 O O . THR A 1 125 ? 5.538 -11.434 -2.329 1.00 71.00 125 THR A O 1
ATOM 977 N N . ALA A 1 126 ? 7.104 -12.622 -1.268 1.00 57.00 126 ALA A N 1
ATOM 978 C CA . ALA A 1 126 ? 7.494 -13.315 -2.478 1.00 57.00 126 ALA A CA 1
ATOM 979 C C . ALA A 1 126 ? 6.417 -14.383 -2.684 1.00 57.00 126 ALA A C 1
ATOM 981 O O . ALA A 1 126 ? 6.447 -15.417 -2.021 1.00 57.00 126 ALA A O 1
ATOM 982 N N . GLU A 1 127 ? 5.424 -14.135 -3.539 1.00 51.47 127 GLU A N 1
ATOM 983 C CA . GLU A 1 127 ? 4.863 -15.290 -4.226 1.00 51.47 127 GLU A CA 1
ATOM 984 C C . GLU A 1 127 ? 6.044 -15.888 -4.970 1.00 51.47 127 GLU A C 1
ATOM 986 O O . GLU A 1 127 ? 6.669 -15.231 -5.809 1.00 51.47 127 GLU A O 1
ATOM 991 N N . SER A 1 128 ? 6.404 -17.109 -4.585 1.00 36.94 128 SER A N 1
ATOM 992 C CA . SER A 1 128 ? 7.101 -18.019 -5.466 1.00 36.94 128 SER A CA 1
ATOM 993 C C . SER A 1 128 ? 6.297 -17.999 -6.754 1.00 36.94 128 SER A C 1
ATOM 995 O O . SER A 1 128 ? 5.256 -18.641 -6.864 1.00 36.94 128 SER A O 1
ATOM 997 N N . ILE A 1 129 ? 6.741 -17.196 -7.716 1.00 39.62 129 ILE A N 1
ATOM 998 C CA . ILE A 1 129 ? 6.395 -17.391 -9.106 1.00 39.62 129 ILE A CA 1
ATOM 999 C C . ILE A 1 129 ? 7.086 -18.715 -9.444 1.00 39.62 129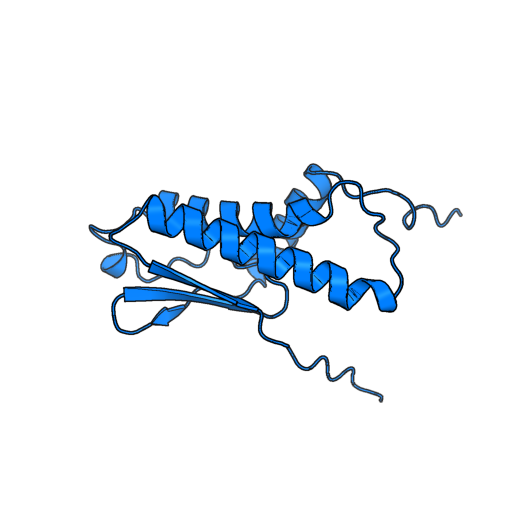 ILE A C 1
ATOM 1001 O O . ILE A 1 129 ? 8.156 -18.747 -10.048 1.00 39.62 129 ILE A O 1
ATOM 1005 N N . GLU A 1 130 ? 6.507 -19.825 -8.986 1.00 36.62 130 GLU A N 1
ATOM 1006 C CA . GLU A 1 130 ? 6.579 -21.086 -9.697 1.00 36.62 130 GLU A CA 1
ATOM 1007 C C . GLU A 1 130 ? 5.849 -20.797 -11.007 1.00 36.62 130 GLU A C 1
ATOM 1009 O O . GLU A 1 130 ? 4.656 -21.031 -11.176 1.00 36.62 130 GLU A O 1
ATOM 1014 N N . MET A 1 131 ? 6.575 -20.142 -11.919 1.00 33.88 131 MET A N 1
ATOM 1015 C CA . MET A 1 131 ? 6.336 -20.280 -13.338 1.00 33.88 131 MET A CA 1
ATOM 1016 C C . MET A 1 131 ? 6.457 -21.773 -13.576 1.00 33.88 131 MET A C 1
ATOM 1018 O O . MET A 1 131 ? 7.561 -22.317 -13.627 1.00 33.88 131 MET A O 1
ATOM 1022 N N . ASP A 1 132 ? 5.290 -22.403 -13.610 1.00 32.03 132 ASP A N 1
ATOM 1023 C CA . ASP A 1 132 ? 5.042 -23.720 -14.149 1.00 32.03 132 ASP A CA 1
ATOM 1024 C C . ASP A 1 132 ? 5.844 -23.819 -15.452 1.00 32.03 132 ASP A C 1
ATOM 1026 O O . ASP A 1 132 ? 5.528 -23.206 -16.473 1.00 32.03 132 ASP A O 1
ATOM 1030 N N . THR A 1 133 ? 6.998 -24.470 -15.346 1.00 35.72 133 THR A N 1
ATOM 1031 C CA . THR A 1 133 ? 7.842 -24.845 -16.472 1.00 35.72 133 THR A CA 1
ATOM 1032 C C . THR A 1 133 ? 7.312 -26.194 -16.917 1.00 35.72 133 THR A C 1
ATOM 1034 O O . THR A 1 133 ? 7.908 -27.229 -16.635 1.00 35.72 133 THR A O 1
ATOM 1037 N N . SER A 1 134 ? 6.145 -26.155 -17.557 1.00 35.44 134 SER A N 1
ATOM 1038 C CA . SER A 1 134 ? 5.507 -27.299 -18.203 1.00 35.44 134 SER A CA 1
ATOM 1039 C C . SER A 1 134 ? 5.334 -27.018 -19.689 1.00 35.44 134 SER A C 1
ATOM 1041 O O . SER A 1 134 ? 4.784 -25.944 -20.027 1.00 35.44 134 SER A O 1
#

pLDDT: mean 80.46, std 14.98, range [32.03, 94.88]

Organism: NCBI:txid392030

Sequence (134 aa):
MGCGVLFTPYTQQDIDNEIAAMTPRLPVAVLMNGGIIKLEGANGFFNPNSLLDPSWLKVKMTPQQYYEAIDYINKCTGYTFIGMTRGYSPSEIPMRQQLRVQAGMAAVAMINEKNPSVHFTYQQTAESIEMDTS

Secondary structure (DSSP, 8-state):
----SSSPBBPHHHHHHHHHHHGGGSPPPEEETTTEEEEEESSS---TT----HHHHTTT--HHHHHHHHHHHHHHHHHTTBTSBSS--GGGHHHHHHHHHHHHHHHHHHHHHH-TT-EEEEEE----------

Radius of gyration: 16.39 Å; chains: 1; bounding box: 34×38×57 Å

Foldseek 3Di:
DDPDQFFDFDDLVNLVVVLVVCQVVFAAWDQDPPQETEDEEALLAHRLPRDDPCVSCPPQHHNVRSSVLRVQLSSQLSVLRGVPTPHDDPVCVVVNSVSSQVSSQVSQVVSCVVRVSHHYDGYNDPPPPPPVPD